Protein AF-A0A966WZU9-F1 (afdb_monomer_lite)

Secondary structure (DSSP, 8-state):
--HHHHHHHHHHHH--HHHH--SHHHHTTS-GGGHHHHHHHHHHHHHHHHHHHT--GGGGTTTHHHHHHHHHHS--

Foldseek 3Di:
DVVVVVVVVVVVPPQCPLVVDPDLVVLLVDDPVCLVVNLVVVLVVVVVVCVVVPDPCPVCNVCSSVVSVCSNVDVD

Structure (mmCIF, N/CA/C/O backbone):
data_AF-A0A966WZU9-F1
#
_entry.id   AF-A0A966WZU9-F1
#
loop_
_atom_site.group_PDB
_atom_site.id
_atom_site.type_symbol
_atom_site.label_atom_id
_atom_site.label_alt_id
_atom_site.label_comp_id
_atom_site.label_asym_id
_atom_site.label_entity_id
_atom_site.label_seq_id
_atom_site.pdbx_PDB_ins_code
_atom_site.Cartn_x
_atom_site.Cartn_y
_atom_site.Cartn_z
_atom_site.occupancy
_atom_site.B_iso_or_equiv
_atom_site.auth_seq_id
_atom_site.auth_comp_id
_atom_site.auth_asym_id
_atom_site.auth_atom_id
_atom_site.pdbx_PDB_model_num
ATOM 1 N N . MET A 1 1 ? -32.915 4.455 5.701 1.00 51.38 1 MET A N 1
ATOM 2 C CA . MET A 1 1 ? -31.947 4.325 6.816 1.00 51.38 1 MET A CA 1
ATOM 3 C C . MET A 1 1 ? -31.429 2.900 7.075 1.00 51.38 1 MET A C 1
ATOM 5 O O . MET A 1 1 ? -30.543 2.766 7.899 1.00 51.38 1 MET A O 1
ATOM 9 N N . HIS A 1 2 ? -31.901 1.849 6.383 1.00 53.84 2 HIS A N 1
ATOM 10 C CA . HIS A 1 2 ? -31.391 0.468 6.546 1.00 53.84 2 HIS A CA 1
ATOM 11 C C . HIS A 1 2 ? -30.226 0.111 5.594 1.00 53.84 2 HIS A C 1
ATOM 13 O O . HIS A 1 2 ? -29.435 -0.779 5.882 1.00 53.84 2 HIS A O 1
ATOM 19 N N . TYR A 1 3 ? -30.086 0.834 4.476 1.00 53.34 3 TYR A N 1
ATOM 20 C CA . TYR A 1 3 ? -29.067 0.559 3.453 1.00 53.34 3 TYR A CA 1
ATOM 21 C C . TYR A 1 3 ? -27.632 0.907 3.878 1.00 53.34 3 TYR A C 1
ATOM 23 O O . TYR A 1 3 ? -26.696 0.279 3.397 1.00 53.34 3 TYR A O 1
ATOM 31 N N . ALA A 1 4 ? -27.448 1.869 4.791 1.00 54.78 4 ALA A N 1
ATOM 32 C CA . ALA A 1 4 ? -26.118 2.286 5.242 1.00 54.78 4 ALA A CA 1
ATOM 33 C C . ALA A 1 4 ? -25.405 1.181 6.036 1.00 54.78 4 ALA A C 1
ATOM 35 O O . ALA A 1 4 ? -24.219 0.959 5.838 1.00 54.78 4 ALA A O 1
ATOM 36 N N . ILE A 1 5 ? -26.151 0.438 6.861 1.00 58.91 5 ILE A N 1
ATOM 37 C CA . ILE A 1 5 ? -25.604 -0.602 7.741 1.00 58.91 5 ILE A CA 1
ATOM 38 C C . ILE A 1 5 ? -25.061 -1.770 6.904 1.00 58.91 5 ILE A C 1
ATOM 40 O O . ILE A 1 5 ? -23.958 -2.240 7.153 1.00 58.91 5 ILE A O 1
ATOM 44 N N . LEU A 1 6 ? -25.771 -2.186 5.848 1.00 51.50 6 LEU A N 1
ATOM 45 C CA . LEU A 1 6 ? -25.313 -3.266 4.965 1.00 51.50 6 LEU A CA 1
ATOM 46 C C . LEU A 1 6 ? -24.043 -2.905 4.181 1.00 51.50 6 LEU A C 1
ATOM 48 O O . LEU A 1 6 ? -23.215 -3.780 3.970 1.00 51.50 6 LEU A O 1
ATOM 52 N N . GLN A 1 7 ? -23.850 -1.641 3.791 1.00 53.81 7 GLN A N 1
ATOM 53 C CA . GLN A 1 7 ? -22.607 -1.195 3.140 1.00 53.81 7 GLN A CA 1
ATOM 54 C C . GLN A 1 7 ? -21.416 -1.209 4.110 1.00 53.81 7 GLN A C 1
ATOM 56 O O . GLN A 1 7 ? -20.305 -1.532 3.704 1.00 53.81 7 GLN A O 1
ATOM 61 N N . THR A 1 8 ? -21.651 -0.915 5.394 1.00 52.62 8 THR A N 1
ATOM 62 C CA . THR A 1 8 ? -20.615 -0.979 6.434 1.00 52.62 8 THR A CA 1
ATOM 63 C C . THR A 1 8 ? -20.162 -2.419 6.705 1.00 52.62 8 THR A C 1
ATOM 65 O O . THR A 1 8 ? -18.964 -2.655 6.798 1.00 52.62 8 THR A O 1
ATOM 68 N N . TRP A 1 9 ? -21.084 -3.391 6.755 1.00 55.19 9 TRP A N 1
ATOM 69 C CA . TRP A 1 9 ? -20.740 -4.810 6.972 1.00 55.19 9 TRP A CA 1
ATOM 70 C C . TRP A 1 9 ? -20.217 -5.514 5.711 1.00 55.19 9 TRP A C 1
ATOM 72 O O . TRP A 1 9 ? -19.291 -6.313 5.804 1.00 55.19 9 TRP A O 1
ATOM 82 N N . LEU A 1 10 ? -20.727 -5.168 4.521 1.00 51.78 10 LEU A N 1
ATOM 83 C CA . LEU A 1 10 ? -20.195 -5.677 3.249 1.00 51.78 10 LEU A CA 1
ATOM 84 C C . LEU A 1 10 ? -18.760 -5.208 2.979 1.00 51.78 10 LEU A C 1
ATOM 86 O O . LEU A 1 10 ? -18.070 -5.861 2.210 1.00 51.78 10 LEU A O 1
ATOM 90 N N . TRP A 1 11 ? -18.297 -4.105 3.575 1.00 51.47 11 TRP A N 1
ATOM 91 C CA . TRP A 1 11 ? -16.919 -3.629 3.414 1.00 51.47 11 TRP A CA 1
ATOM 92 C C . TRP A 1 11 ? -15.925 -4.378 4.314 1.00 51.47 11 TRP A C 1
ATOM 94 O O . TRP A 1 11 ? -14.833 -4.712 3.858 1.00 51.47 11 TRP A O 1
ATOM 104 N N . THR A 1 12 ? -16.314 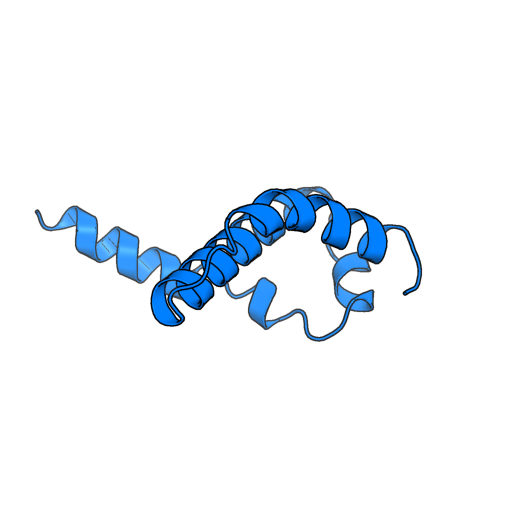-4.723 5.548 1.00 52.97 12 THR A N 1
ATOM 105 C CA . THR A 1 12 ? -15.455 -5.483 6.478 1.00 52.97 12 THR A CA 1
ATOM 106 C C . THR A 1 12 ? -15.125 -6.883 5.956 1.00 52.97 12 THR A C 1
ATOM 108 O O . THR A 1 12 ? -14.058 -7.416 6.238 1.00 52.97 12 THR A O 1
ATOM 111 N N . GLU A 1 13 ? -16.026 -7.474 5.173 1.00 54.50 13 GLU A N 1
ATOM 112 C CA . GLU A 1 13 ? -15.906 -8.858 4.709 1.00 54.50 13 GLU A CA 1
ATOM 113 C C . GLU A 1 13 ? -15.223 -8.981 3.333 1.00 54.50 13 GLU A C 1
ATOM 115 O O . GLU A 1 13 ? -14.741 -10.054 2.974 1.00 54.50 13 GLU A O 1
ATOM 120 N N . LYS A 1 14 ? -15.147 -7.888 2.556 1.00 51.56 14 LYS A N 1
ATOM 121 C CA . LYS A 1 14 ? -14.708 -7.928 1.147 1.00 51.56 14 LYS A CA 1
ATOM 122 C C . LYS A 1 14 ? -13.207 -7.728 0.927 1.00 51.56 14 LYS A C 1
ATOM 124 O O . LYS A 1 14 ? -12.714 -8.077 -0.139 1.00 51.56 14 LYS A O 1
ATOM 129 N N . ASN A 1 15 ? -12.486 -7.207 1.912 1.00 54.66 15 ASN A N 1
ATOM 130 C CA . ASN A 1 15 ? -11.174 -6.596 1.694 1.00 54.66 15 ASN A CA 1
ATOM 131 C C . ASN A 1 15 ? -10.100 -7.245 2.578 1.00 54.66 15 ASN A C 1
ATOM 133 O O . ASN A 1 15 ? -9.531 -6.642 3.483 1.00 54.66 15 ASN A O 1
ATOM 137 N N . ASN A 1 16 ? -9.881 -8.541 2.346 1.00 61.84 16 ASN A N 1
ATOM 138 C CA . ASN A 1 16 ? -8.883 -9.359 3.044 1.00 61.84 16 ASN A CA 1
ATOM 139 C C . ASN A 1 16 ? -7.548 -9.417 2.270 1.00 61.84 16 ASN A C 1
ATOM 141 O O . ASN A 1 16 ? -6.682 -10.231 2.584 1.00 61.84 16 ASN A O 1
ATOM 145 N N . MET A 1 17 ? -7.381 -8.591 1.227 1.00 67.88 17 MET A N 1
ATOM 146 C CA . MET A 1 17 ? -6.161 -8.583 0.419 1.00 67.88 17 MET A CA 1
ATOM 147 C C . MET A 1 17 ? -5.003 -7.977 1.202 1.00 67.88 17 MET A C 1
ATOM 149 O O . MET A 1 17 ? -3.967 -8.626 1.327 1.00 67.88 17 MET A O 1
ATOM 153 N N . LEU A 1 18 ? -5.188 -6.807 1.818 1.00 67.12 18 LEU A N 1
ATOM 154 C CA . LEU A 1 18 ? -4.157 -6.204 2.663 1.00 67.12 18 LEU A CA 1
ATOM 155 C C . LEU A 1 18 ? -3.740 -7.118 3.827 1.00 67.12 18 LEU A C 1
ATOM 157 O O . LEU A 1 18 ? -2.559 -7.231 4.129 1.00 67.12 18 LEU A O 1
ATOM 161 N N . HIS A 1 19 ? -4.694 -7.817 4.443 1.00 71.00 19 HIS A N 1
ATOM 162 C CA . HIS A 1 19 ? -4.428 -8.768 5.529 1.00 71.00 19 HIS A CA 1
ATOM 163 C C . HIS A 1 19 ? -3.725 -10.054 5.069 1.00 71.00 19 HIS A C 1
ATOM 165 O O . HIS A 1 19 ? -3.114 -10.745 5.885 1.00 71.00 19 HIS A O 1
ATOM 171 N N . SER A 1 20 ? -3.799 -10.381 3.777 1.00 71.06 20 SER A N 1
ATOM 172 C CA . SER A 1 20 ? -3.097 -11.528 3.197 1.00 71.06 20 SER A CA 1
ATOM 173 C C . SER A 1 20 ? -1.644 -11.227 2.813 1.00 71.06 20 SER A C 1
ATOM 175 O O . SER A 1 20 ? -0.866 -12.164 2.663 1.00 71.06 20 SER A O 1
ATOM 177 N N . ILE A 1 21 ? -1.272 -9.947 2.695 1.00 76.94 21 ILE A N 1
ATOM 178 C CA . ILE A 1 21 ? 0.066 -9.498 2.293 1.00 76.94 21 ILE A CA 1
ATOM 179 C C . ILE A 1 21 ? 0.876 -9.214 3.551 1.00 76.94 21 ILE A C 1
ATOM 181 O O . ILE A 1 21 ? 0.700 -8.186 4.204 1.00 76.94 21 ILE A O 1
ATOM 185 N N . ASN A 1 22 ? 1.774 -10.133 3.891 1.00 76.44 22 ASN A N 1
ATOM 186 C CA . ASN A 1 22 ? 2.628 -9.993 5.072 1.00 76.44 22 ASN A CA 1
ATOM 187 C C . ASN A 1 22 ? 4.048 -9.543 4.715 1.00 76.44 22 ASN A C 1
ATOM 189 O O . ASN A 1 22 ? 4.796 -9.128 5.598 1.00 76.44 22 ASN A O 1
ATOM 193 N N . ASP A 1 23 ? 4.410 -9.610 3.432 1.00 77.88 23 ASP A N 1
ATOM 194 C CA . ASP A 1 23 ? 5.744 -9.284 2.940 1.00 77.88 23 ASP A CA 1
ATOM 195 C C . ASP A 1 23 ? 5.690 -8.501 1.608 1.00 77.88 23 ASP A C 1
ATOM 197 O O . ASP A 1 23 ? 4.833 -8.786 0.761 1.00 77.88 23 ASP A O 1
ATOM 201 N N . PRO A 1 24 ? 6.600 -7.533 1.370 1.00 75.31 24 PRO A N 1
ATOM 202 C CA . PRO A 1 24 ? 6.653 -6.778 0.117 1.00 75.31 24 PRO A CA 1
ATOM 203 C C . PRO A 1 24 ? 6.818 -7.647 -1.136 1.00 75.31 24 PRO A C 1
ATOM 205 O O . PRO A 1 24 ? 6.350 -7.276 -2.210 1.00 75.31 24 PRO A O 1
ATOM 208 N N . SER A 1 25 ? 7.431 -8.829 -1.025 1.00 76.44 25 SER A N 1
ATOM 209 C CA . SER A 1 25 ? 7.534 -9.780 -2.137 1.00 76.44 25 SER A CA 1
ATOM 210 C C . SER A 1 25 ? 6.186 -10.348 -2.578 1.00 76.44 25 SER A C 1
ATOM 212 O O . SER A 1 25 ? 6.048 -10.800 -3.716 1.00 76.44 25 SER A O 1
ATOM 214 N N . GLU A 1 26 ? 5.166 -10.299 -1.721 1.00 80.31 26 GLU A N 1
ATOM 215 C CA . GLU A 1 26 ? 3.816 -10.751 -2.054 1.00 80.31 26 GLU A CA 1
ATOM 216 C C . GLU A 1 26 ? 3.046 -9.719 -2.876 1.00 80.31 26 GLU A C 1
ATOM 218 O O . GLU A 1 26 ? 2.228 -10.111 -3.706 1.00 80.31 26 GLU A O 1
ATOM 223 N N . LEU A 1 27 ? 3.391 -8.428 -2.768 1.00 78.50 27 LEU A N 1
ATOM 224 C CA . LEU A 1 27 ? 2.890 -7.395 -3.685 1.00 78.50 27 LEU A CA 1
ATOM 225 C C . LEU A 1 27 ? 3.215 -7.748 -5.135 1.00 78.50 27 LEU A C 1
ATOM 227 O O . LEU A 1 27 ? 2.384 -7.559 -6.017 1.00 78.50 27 LEU A O 1
ATOM 231 N N . ARG A 1 28 ? 4.410 -8.301 -5.381 1.00 77.56 28 ARG A N 1
ATOM 232 C CA . ARG A 1 28 ? 4.884 -8.676 -6.722 1.00 77.56 28 ARG A CA 1
ATOM 233 C C . ARG A 1 28 ? 4.120 -9.858 -7.326 1.00 77.56 28 ARG A C 1
ATOM 235 O O . ARG A 1 28 ? 4.191 -10.066 -8.533 1.00 77.56 28 ARG A O 1
ATOM 242 N N . LYS A 1 29 ? 3.394 -10.626 -6.504 1.00 81.50 29 LYS A N 1
ATOM 243 C CA . LYS A 1 29 ? 2.549 -11.749 -6.944 1.00 81.50 29 LYS A CA 1
ATOM 244 C C . LYS A 1 29 ? 1.148 -11.300 -7.364 1.00 81.50 29 LYS A C 1
ATOM 246 O O . LYS A 1 29 ? 0.420 -12.104 -7.938 1.00 81.50 29 LYS A O 1
ATOM 251 N N . LEU A 1 30 ? 0.767 -10.058 -7.059 1.00 80.62 30 LEU A N 1
ATOM 252 C CA . LEU A 1 30 ? -0.511 -9.495 -7.472 1.00 80.62 30 LEU A CA 1
ATOM 253 C C . LEU A 1 30 ? -0.473 -9.064 -8.935 1.00 80.62 30 LEU A C 1
ATOM 255 O O . LEU A 1 30 ? 0.514 -8.492 -9.419 1.00 80.62 30 LEU A O 1
ATOM 259 N N . ASP A 1 31 ? -1.600 -9.265 -9.609 1.00 83.94 31 ASP A N 1
ATOM 260 C CA . ASP A 1 31 ? -1.816 -8.671 -10.918 1.00 83.94 31 ASP A CA 1
ATOM 261 C C . ASP A 1 31 ? -1.861 -7.148 -10.787 1.00 83.94 31 ASP A C 1
ATOM 263 O O . ASP A 1 31 ? -2.374 -6.589 -9.812 1.00 83.94 31 ASP A O 1
ATOM 267 N N . ARG A 1 32 ? -1.343 -6.446 -11.800 1.00 80.69 32 ARG A N 1
ATOM 268 C CA . ARG A 1 32 ? -1.295 -4.974 -11.800 1.00 80.69 32 ARG A CA 1
ATOM 269 C C . ARG A 1 32 ? -2.668 -4.338 -11.602 1.00 80.69 32 ARG A C 1
ATOM 271 O O . ARG A 1 32 ? -2.764 -3.287 -10.978 1.00 80.69 32 ARG A O 1
ATOM 278 N N . ASP A 1 33 ? -3.715 -5.003 -12.075 1.00 85.12 33 ASP A N 1
ATOM 279 C CA . ASP A 1 33 ? -5.102 -4.548 -11.974 1.00 85.12 33 ASP A CA 1
ATOM 280 C C . ASP A 1 33 ? -5.649 -4.627 -10.538 1.00 85.12 33 ASP A C 1
ATOM 282 O O . ASP A 1 33 ? -6.649 -3.988 -10.215 1.00 85.12 33 ASP A O 1
ATOM 286 N N . GLN A 1 34 ? -4.979 -5.373 -9.653 1.00 81.75 34 GLN A N 1
ATOM 287 C CA . GLN A 1 34 ? -5.314 -5.478 -8.233 1.00 81.75 34 GLN A CA 1
ATOM 288 C C . GLN A 1 34 ? -4.615 -4.409 -7.378 1.00 81.75 34 GLN A C 1
ATOM 290 O O . GLN A 1 34 ? -5.051 -4.135 -6.259 1.00 81.75 34 GLN A O 1
ATOM 295 N N . LEU A 1 35 ? -3.559 -3.768 -7.895 1.00 82.00 35 LEU A N 1
ATOM 296 C CA . LEU A 1 35 ? -2.807 -2.737 -7.171 1.00 82.00 35 LEU A CA 1
ATOM 297 C C . LEU A 1 35 ? -3.653 -1.506 -6.795 1.00 82.00 35 LEU A C 1
ATOM 299 O O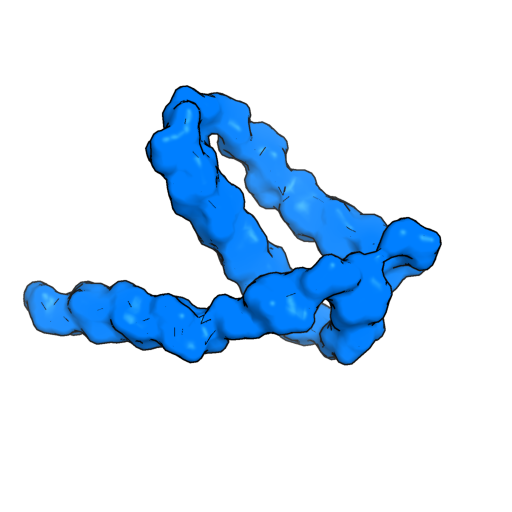 . LEU A 1 35 ? -3.493 -1.024 -5.673 1.00 82.00 35 LEU A O 1
ATOM 303 N N . PRO A 1 36 ? -4.573 -0.999 -7.645 1.00 84.00 36 PRO A N 1
ATOM 304 C CA . PRO A 1 36 ? -5.452 0.105 -7.259 1.00 84.00 36 PRO A CA 1
ATOM 305 C C . PRO A 1 36 ? -6.380 -0.254 -6.094 1.00 84.00 36 PRO A C 1
ATOM 307 O O . PRO A 1 36 ? -6.546 0.546 -5.178 1.00 84.00 36 PRO A O 1
ATOM 310 N N . ALA A 1 37 ? -6.935 -1.472 -6.090 1.00 83.62 37 ALA A N 1
ATOM 311 C CA . ALA A 1 37 ? -7.796 -1.943 -5.005 1.00 83.62 37 ALA A CA 1
ATOM 312 C C . ALA A 1 37 ? -7.021 -2.047 -3.683 1.00 83.62 37 ALA A C 1
ATOM 314 O O . ALA A 1 37 ? -7.501 -1.607 -2.640 1.00 83.62 37 ALA A O 1
ATOM 315 N N . LEU A 1 38 ? -5.782 -2.542 -3.741 1.00 83.06 38 LEU A N 1
ATOM 316 C CA . LEU A 1 38 ? -4.902 -2.588 -2.581 1.00 83.06 38 LEU A CA 1
ATOM 317 C C . LEU A 1 38 ? -4.533 -1.189 -2.060 1.00 83.06 38 LEU A C 1
ATOM 319 O O . LEU A 1 38 ? -4.507 -0.970 -0.849 1.00 83.06 38 LEU A O 1
ATOM 323 N N . ALA A 1 39 ? -4.260 -0.235 -2.954 1.00 83.75 39 ALA A N 1
ATOM 324 C CA . ALA A 1 39 ? -3.988 1.150 -2.573 1.00 83.75 39 ALA A CA 1
ATOM 325 C C . ALA A 1 39 ? -5.193 1.784 -1.863 1.00 83.75 39 ALA A C 1
ATOM 327 O O . ALA A 1 39 ? -5.022 2.480 -0.861 1.00 83.75 39 ALA A O 1
ATOM 328 N N . ASP A 1 40 ? -6.410 1.498 -2.331 1.00 83.38 40 ASP A N 1
ATOM 329 C CA . ASP A 1 40 ? -7.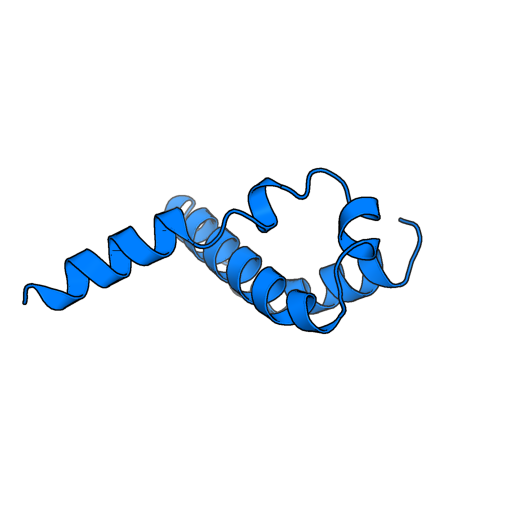642 1.949 -1.688 1.00 83.38 40 ASP A CA 1
ATOM 330 C C . ASP A 1 40 ? -7.819 1.366 -0.280 1.00 83.38 40 ASP A C 1
ATOM 332 O O . ASP A 1 40 ? -8.164 2.109 0.646 1.00 83.38 40 ASP A O 1
ATOM 336 N N . GLU A 1 41 ? -7.526 0.076 -0.089 1.00 82.25 41 GLU A N 1
ATOM 337 C CA . GLU A 1 41 ? -7.545 -0.574 1.229 1.00 82.25 41 GLU A CA 1
ATOM 338 C C . GLU A 1 41 ? -6.521 0.045 2.189 1.00 82.25 41 GLU A C 1
ATOM 340 O O . GLU A 1 41 ? -6.869 0.431 3.307 1.00 82.25 41 GLU A O 1
ATOM 345 N N . LEU A 1 42 ? -5.272 0.211 1.743 1.00 81.44 42 LEU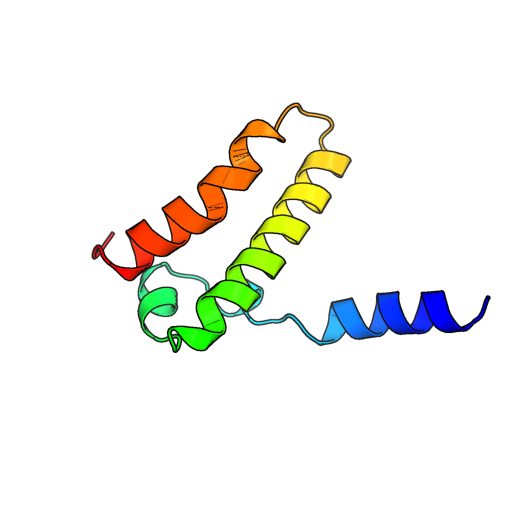 A N 1
ATOM 346 C CA . LEU A 1 42 ? -4.208 0.842 2.530 1.00 81.44 42 LEU A CA 1
ATOM 347 C C . LEU A 1 42 ? -4.568 2.271 2.930 1.00 81.44 42 LEU A C 1
ATOM 349 O O . LEU A 1 42 ? -4.328 2.683 4.067 1.00 81.44 42 LEU A O 1
ATOM 353 N N . ARG A 1 43 ? -5.181 3.026 2.015 1.00 82.81 43 ARG A N 1
ATOM 354 C CA . ARG A 1 43 ? -5.616 4.395 2.277 1.00 82.81 43 ARG A CA 1
ATOM 355 C C . ARG A 1 43 ? -6.657 4.442 3.384 1.00 82.81 43 ARG A C 1
ATOM 357 O O . ARG A 1 43 ? -6.511 5.236 4.312 1.00 82.81 43 ARG A O 1
ATOM 364 N N . GLN A 1 44 ? -7.675 3.587 3.311 1.00 79.94 44 GLN A N 1
ATOM 365 C CA . GLN A 1 44 ? -8.694 3.511 4.357 1.00 79.94 44 GLN A CA 1
ATOM 366 C C . GLN A 1 44 ? -8.108 3.047 5.689 1.00 79.94 44 GLN A C 1
ATOM 368 O O . GLN A 1 44 ? -8.370 3.677 6.709 1.00 79.94 44 GLN A O 1
ATOM 373 N N . TYR A 1 45 ? -7.239 2.033 5.686 1.00 79.69 45 TYR A N 1
ATOM 374 C CA . TYR A 1 45 ? -6.571 1.565 6.900 1.00 79.69 45 TYR A CA 1
ATOM 375 C C . TYR A 1 45 ? -5.751 2.668 7.581 1.00 79.69 45 TYR A C 1
ATOM 377 O O . TYR A 1 45 ? -5.808 2.830 8.804 1.00 79.69 45 TYR A O 1
ATOM 385 N N . ILE A 1 46 ? -5.003 3.454 6.800 1.00 77.50 46 ILE A N 1
ATOM 386 C CA . ILE A 1 46 ? -4.237 4.586 7.322 1.00 77.50 46 ILE A CA 1
ATOM 387 C C . ILE A 1 46 ? -5.194 5.632 7.890 1.00 77.50 46 ILE A C 1
ATOM 389 O O . ILE A 1 46 ? -5.010 6.022 9.037 1.00 77.50 46 ILE A O 1
ATOM 393 N N . VAL A 1 47 ? -6.237 6.038 7.159 1.00 79.19 47 VAL A N 1
ATOM 394 C CA . VAL A 1 47 ? -7.242 7.010 7.638 1.00 79.19 47 VAL A CA 1
ATOM 395 C C . VAL A 1 47 ? -7.898 6.552 8.949 1.00 79.19 47 VAL A C 1
ATOM 397 O O . VAL A 1 47 ? -7.994 7.330 9.902 1.00 79.19 47 VAL A O 1
ATOM 400 N N . ASP A 1 48 ? -8.274 5.281 9.049 1.00 76.06 48 ASP A N 1
ATOM 401 C CA . ASP A 1 48 ? -8.877 4.697 10.248 1.00 76.06 48 ASP A CA 1
ATOM 402 C C . ASP A 1 48 ? -7.891 4.606 11.417 1.00 76.06 48 ASP A C 1
ATOM 404 O O . ASP A 1 48 ? -8.260 4.813 12.574 1.00 76.06 48 ASP A O 1
ATOM 408 N N . SER A 1 49 ? -6.620 4.321 11.143 1.00 73.50 49 SER A N 1
ATOM 409 C CA . SER A 1 49 ? -5.576 4.243 12.171 1.00 73.50 49 SER A CA 1
ATOM 410 C C . SER A 1 49 ? -5.196 5.626 12.707 1.00 73.50 49 SER A C 1
ATOM 412 O O . SER A 1 49 ? -4.984 5.804 13.911 1.00 73.50 49 SER A O 1
ATOM 414 N N . VAL A 1 50 ? -5.138 6.631 11.830 1.00 73.06 50 VAL A N 1
ATOM 415 C CA . VAL A 1 50 ? -4.732 7.999 12.190 1.00 73.06 50 VAL A CA 1
ATOM 416 C C . VAL A 1 50 ? -5.870 8.808 12.798 1.00 73.06 50 VAL A C 1
ATOM 418 O O . VAL A 1 50 ? -5.626 9.618 13.691 1.00 73.06 50 VAL A O 1
ATOM 421 N N . SER A 1 51 ? -7.118 8.538 12.405 1.00 72.69 51 SER A N 1
ATOM 422 C CA . SER A 1 51 ? -8.302 9.098 13.070 1.00 72.69 51 SER A CA 1
ATOM 423 C C . SER A 1 51 ? -8.410 8.657 14.535 1.00 72.69 51 SER A C 1
ATOM 425 O O . SER A 1 51 ? -8.811 9.454 15.380 1.00 72.69 51 SER A O 1
ATOM 427 N N . LYS A 1 52 ? -7.979 7.429 14.862 1.00 69.12 52 LYS A N 1
ATOM 428 C CA . LYS A 1 52 ? -7.929 6.905 16.241 1.00 69.12 52 LYS A CA 1
ATOM 429 C C . LYS A 1 52 ? -6.775 7.468 17.074 1.00 69.12 52 LYS A C 1
ATOM 431 O O . LYS A 1 52 ? -6.886 7.516 18.295 1.00 69.12 52 LYS A O 1
ATOM 436 N N . THR A 1 53 ? -5.670 7.861 16.439 1.00 62.19 53 THR A N 1
ATOM 437 C CA . THR A 1 53 ? -4.440 8.313 17.123 1.00 62.19 53 THR A CA 1
ATOM 438 C C . THR A 1 53 ? -4.252 9.835 17.130 1.00 62.19 53 THR A C 1
ATOM 440 O O . THR A 1 53 ? -3.408 10.331 17.870 1.00 62.19 53 THR A O 1
ATOM 443 N N . GLY A 1 54 ? -5.072 10.593 16.391 1.00 58.28 54 GLY A N 1
ATOM 444 C CA . GLY A 1 54 ? -5.190 12.049 16.533 1.00 58.28 54 GLY A CA 1
ATOM 445 C C . GLY A 1 54 ? -4.000 12.860 16.002 1.00 58.28 54 GLY A C 1
ATOM 446 O O . GLY A 1 54 ? -3.630 13.859 16.613 1.00 58.28 54 GLY A O 1
ATOM 447 N N . GLY A 1 55 ? -3.387 12.451 14.883 1.00 62.47 55 GLY A N 1
ATOM 448 C CA . GLY A 1 55 ? -2.206 13.115 14.305 1.00 62.47 55 GLY A CA 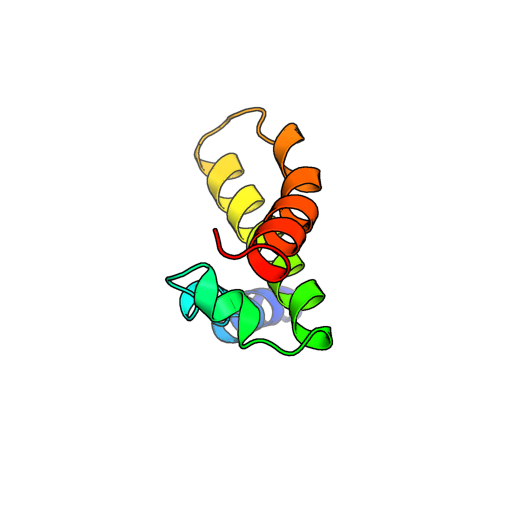1
ATOM 449 C C . GLY A 1 55 ? -2.376 13.613 12.861 1.00 62.47 55 GLY A C 1
ATOM 450 O O . GLY A 1 55 ? -3.174 13.079 12.093 1.00 62.47 55 GLY A O 1
ATOM 451 N N . HIS A 1 56 ? -1.571 14.611 12.464 1.00 59.47 56 HIS A N 1
ATOM 452 C CA . HIS A 1 56 ? -1.495 15.211 11.116 1.00 59.47 56 HIS A CA 1
ATOM 453 C C . HIS A 1 56 ? -0.886 14.282 10.042 1.00 59.47 56 HIS A C 1
ATOM 455 O O . HIS A 1 56 ? 0.004 14.666 9.287 1.00 59.47 56 HIS A O 1
ATOM 461 N N . LEU A 1 57 ? -1.368 13.048 9.935 1.00 54.75 57 LEU A N 1
ATOM 462 C CA . LEU A 1 57 ? -0.872 12.067 8.962 1.00 54.75 57 LEU A CA 1
ATOM 463 C C . LEU A 1 57 ? -1.551 12.168 7.587 1.00 54.75 57 LEU A C 1
ATOM 465 O O . LEU A 1 57 ? -1.281 11.358 6.704 1.00 54.75 57 LEU A O 1
ATOM 469 N N . SER A 1 58 ? -2.349 13.218 7.353 1.00 54.66 58 SER A N 1
ATOM 470 C CA . SER A 1 58 ? -2.908 13.531 6.028 1.00 54.66 58 SER A CA 1
ATOM 471 C C . SER A 1 58 ? -1.827 13.770 4.962 1.00 54.66 58 SER A C 1
ATOM 473 O O . SER A 1 58 ? -2.129 13.703 3.775 1.00 54.66 58 SER A O 1
ATOM 475 N N . SER A 1 59 ? -0.574 14.013 5.370 1.00 57.91 59 SER A N 1
ATOM 476 C CA . SER A 1 59 ? 0.572 14.139 4.462 1.00 57.91 59 SER A CA 1
ATOM 477 C C . SER A 1 59 ? 1.035 12.804 3.860 1.00 57.91 59 SER A C 1
ATOM 479 O O . SER A 1 59 ? 1.679 12.815 2.817 1.00 57.91 59 SER A O 1
ATOM 481 N N . ASN A 1 60 ? 0.709 11.663 4.482 1.00 57.81 60 ASN A N 1
ATOM 482 C CA . ASN A 1 60 ? 1.185 10.341 4.050 1.00 57.81 60 ASN A CA 1
ATOM 483 C C . ASN A 1 60 ? 0.231 9.641 3.074 1.00 57.81 60 ASN A C 1
ATOM 485 O O . ASN A 1 60 ? 0.564 8.582 2.548 1.00 57.81 60 ASN A O 1
ATOM 489 N N . LEU A 1 61 ? -0.942 10.227 2.812 1.00 64.38 61 LEU A N 1
ATOM 490 C CA . LEU A 1 61 ? -1.966 9.606 1.974 1.00 64.38 61 LEU A CA 1
ATOM 491 C C . LEU A 1 61 ? -1.532 9.483 0.508 1.00 64.38 61 LEU A C 1
ATOM 493 O O . LEU A 1 61 ? -1.882 8.508 -0.137 1.00 64.38 61 LEU A O 1
ATOM 497 N N . GLY A 1 62 ? -0.739 10.439 0.012 1.00 65.25 62 GLY A N 1
ATOM 498 C CA . GLY A 1 62 ? -0.170 10.397 -1.340 1.00 65.25 62 GLY A CA 1
ATOM 499 C C . GLY A 1 62 ? 1.109 9.562 -1.465 1.00 65.25 62 GLY A C 1
ATOM 500 O O . GLY A 1 62 ? 1.611 9.374 -2.570 1.00 65.25 62 GLY A O 1
ATOM 501 N N . THR A 1 63 ? 1.659 9.073 -0.351 1.00 76.56 63 THR A N 1
ATOM 502 C CA . THR A 1 63 ? 2.859 8.222 -0.354 1.00 76.56 63 THR A CA 1
ATOM 503 C C . THR A 1 63 ? 2.494 6.745 -0.508 1.00 76.56 63 THR A C 1
ATOM 505 O O . THR A 1 63 ? 3.359 5.951 -0.850 1.00 76.56 63 THR A O 1
ATOM 508 N N . VAL A 1 64 ? 1.225 6.365 -0.315 1.00 81.44 64 VAL A N 1
ATOM 509 C CA . VAL A 1 64 ? 0.765 4.968 -0.393 1.00 81.44 64 VAL A CA 1
ATOM 510 C C . VAL A 1 64 ? 1.039 4.371 -1.771 1.00 81.44 64 VAL A C 1
ATOM 512 O O . VAL A 1 64 ? 1.705 3.345 -1.878 1.00 81.44 64 VAL A O 1
ATOM 515 N N . GLU A 1 65 ? 0.591 5.035 -2.834 1.00 80.75 65 GLU A N 1
ATOM 516 C CA . GLU A 1 65 ? 0.768 4.576 -4.211 1.00 80.75 65 GLU A CA 1
ATOM 517 C C . GLU A 1 65 ? 2.248 4.550 -4.604 1.00 80.75 65 GLU A C 1
ATOM 519 O O . GLU A 1 65 ? 2.692 3.639 -5.303 1.00 80.75 65 GLU A O 1
ATOM 524 N N . LEU A 1 66 ? 3.031 5.514 -4.108 1.00 79.12 66 LEU A N 1
ATOM 525 C CA . LEU A 1 66 ? 4.474 5.557 -4.323 1.00 79.12 66 LEU A CA 1
ATOM 526 C C . LEU A 1 66 ? 5.182 4.394 -3.617 1.00 79.12 66 LEU A C 1
ATOM 528 O O . LEU A 1 66 ? 6.024 3.740 -4.224 1.00 79.12 66 LEU A O 1
ATOM 532 N N . SER A 1 67 ? 4.833 4.107 -2.364 1.00 82.31 67 SER A N 1
ATOM 533 C CA . SER A 1 67 ? 5.380 2.981 -1.605 1.00 82.31 67 SER A CA 1
ATOM 534 C C . SER A 1 67 ? 5.028 1.647 -2.260 1.00 82.31 67 SER A C 1
ATOM 536 O O . SER A 1 67 ? 5.917 0.817 -2.435 1.00 82.31 67 SER A O 1
ATOM 538 N N . ILE A 1 68 ? 3.778 1.459 -2.697 1.00 82.50 68 ILE A N 1
ATOM 539 C CA . ILE A 1 68 ? 3.369 0.260 -3.443 1.00 82.50 68 ILE A CA 1
ATOM 540 C C . ILE A 1 68 ? 4.185 0.139 -4.731 1.00 82.50 68 ILE A C 1
ATOM 542 O O . ILE A 1 68 ? 4.752 -0.917 -4.987 1.00 82.50 68 ILE A O 1
ATOM 546 N N . ALA A 1 69 ? 4.300 1.211 -5.520 1.00 82.94 69 ALA A N 1
ATOM 547 C CA . ALA A 1 69 ? 5.061 1.191 -6.766 1.00 82.94 69 ALA A CA 1
ATOM 548 C C . ALA A 1 69 ? 6.545 0.866 -6.537 1.00 82.94 69 ALA A C 1
ATOM 550 O O . ALA A 1 69 ? 7.126 0.092 -7.296 1.00 82.94 69 ALA A O 1
ATOM 551 N N . LEU A 1 70 ? 7.150 1.412 -5.478 1.00 83.81 70 LEU A N 1
ATOM 552 C CA . LEU A 1 70 ? 8.536 1.125 -5.121 1.00 83.81 70 LEU A CA 1
ATOM 553 C C . LEU A 1 70 ? 8.722 -0.344 -4.740 1.00 83.81 70 LEU A C 1
ATOM 555 O O . LEU A 1 70 ? 9.580 -0.995 -5.320 1.00 83.81 70 LEU A O 1
ATOM 559 N N . HIS A 1 71 ? 7.906 -0.886 -3.837 1.00 82.00 71 HIS A N 1
ATOM 560 C CA . HIS A 1 71 ? 8.010 -2.293 -3.428 1.00 82.00 71 HIS A CA 1
ATOM 561 C C . HIS A 1 71 ? 7.610 -3.282 -4.539 1.00 82.00 71 HIS A C 1
ATOM 563 O O . HIS A 1 71 ? 8.097 -4.412 -4.586 1.00 82.00 71 HIS A O 1
ATOM 569 N N . TYR A 1 72 ? 6.740 -2.866 -5.464 1.00 79.25 72 TYR A N 1
ATOM 570 C CA . TYR A 1 72 ? 6.347 -3.679 -6.614 1.00 79.25 72 TYR A CA 1
ATOM 571 C C . TYR A 1 72 ? 7.453 -3.753 -7.677 1.00 79.25 72 TYR A C 1
ATOM 573 O O . TYR A 1 72 ? 7.652 -4.797 -8.294 1.00 79.25 72 TYR A O 1
ATOM 581 N N . VAL A 1 73 ? 8.173 -2.650 -7.908 1.00 80.69 73 VAL A N 1
ATOM 582 C CA . VAL A 1 73 ? 9.206 -2.555 -8.955 1.00 80.69 73 VAL A CA 1
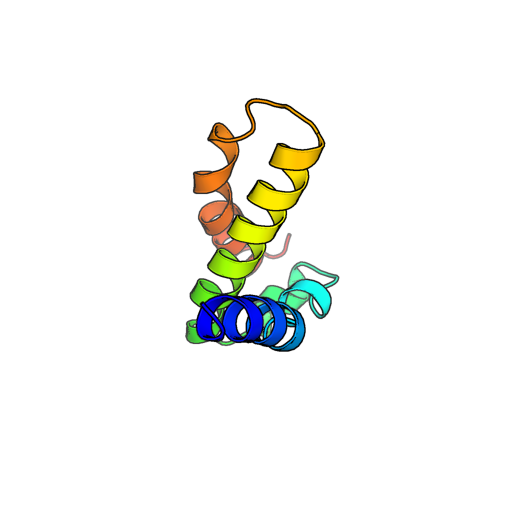ATOM 583 C C . VAL A 1 73 ? 10.597 -2.927 -8.440 1.00 80.69 73 VAL A C 1
ATOM 585 O O . VAL A 1 73 ? 11.382 -3.513 -9.184 1.00 80.69 73 VAL A O 1
ATOM 588 N N . PHE A 1 74 ? 10.913 -2.597 -7.189 1.00 73.75 74 PHE A N 1
ATOM 589 C CA . PHE A 1 74 ? 12.210 -2.853 -6.574 1.00 73.75 74 PHE A CA 1
ATOM 590 C C . PHE A 1 74 ? 12.125 -4.020 -5.588 1.00 73.75 74 PHE A C 1
ATOM 592 O O . PHE A 1 74 ? 11.148 -4.170 -4.860 1.00 73.75 74 PHE A O 1
ATOM 599 N N . ASP A 1 75 ? 13.167 -4.851 -5.566 1.00 62.84 75 ASP A N 1
ATOM 600 C CA . ASP A 1 75 ? 13.306 -5.992 -4.656 1.00 62.84 75 ASP A CA 1
ATOM 601 C C . ASP A 1 75 ? 13.781 -5.508 -3.272 1.00 62.84 75 ASP A C 1
ATOM 603 O O . ASP A 1 75 ? 14.939 -5.689 -2.900 1.00 62.84 75 ASP A O 1
ATOM 607 N N . THR A 1 76 ? 12.914 -4.768 -2.571 1.00 58.78 76 THR A N 1
ATOM 608 C CA . THR A 1 76 ? 13.154 -4.215 -1.225 1.00 58.78 76 THR A CA 1
ATOM 609 C C . THR A 1 76 ? 12.412 -4.957 -0.131 1.00 58.78 76 THR A C 1
ATOM 611 O O . THR A 1 76 ? 11.354 -5.562 -0.433 1.00 58.78 76 THR A O 1
#

pLDDT: mean 70.59, std 11.61, range [51.38, 85.12]

Sequence (76 aa):
MHYAILQTWLWTEKNNMLHSINDPSELRKLDRDQLPALADELRQYIVDSVSKTGGHLSSNLGTVELSIALHYVFDT

Radius of gyration: 14.22 Å; chains: 1; bounding box: 45×27×29 Å